Protein AF-A0A349SHD6-F1 (afdb_monomer)

pLDDT: mean 96.68, std 1.97, range [88.06, 98.56]

Sequence (72 aa):
MTVAPGDSMEIDTVDSSGGQLTVNSTVEDVAVLDFGKVNPVTGPIRVDGAEPGDILKVTIDHFVPSGWGWTA

Structure (mmCIF, N/CA/C/O backbone):
data_AF-A0A349SHD6-F1
#
_entry.id   AF-A0A349SHD6-F1
#
loop_
_atom_site.group_PDB
_atom_site.id
_atom_site.type_symbol
_atom_site.label_atom_id
_atom_site.label_alt_id
_atom_site.label_comp_id
_atom_site.label_asym_id
_atom_site.label_entity_id
_atom_site.label_seq_id
_atom_site.pdbx_PDB_ins_code
_atom_site.Cartn_x
_atom_site.Cartn_y
_atom_site.Cartn_z
_atom_site.occupancy
_atom_site.B_iso_or_equiv
_atom_site.auth_seq_id
_atom_site.auth_comp_id
_atom_site.auth_asym_id
_atom_site.auth_atom_id
_atom_site.pdbx_PDB_model_num
ATOM 1 N N . MET A 1 1 ? -14.940 3.054 -0.650 1.00 88.69 1 MET A N 1
ATOM 2 C CA . MET A 1 1 ? -15.181 1.734 -0.031 1.00 88.69 1 MET A CA 1
ATOM 3 C C . MET A 1 1 ? -15.285 1.926 1.472 1.00 88.69 1 MET A C 1
ATOM 5 O O . MET A 1 1 ? -14.546 2.755 1.998 1.00 88.69 1 MET A O 1
ATOM 9 N N . THR A 1 2 ? -16.199 1.212 2.126 1.00 96.00 2 THR A N 1
ATOM 10 C CA . THR A 1 2 ? -16.434 1.295 3.574 1.00 96.00 2 THR A CA 1
ATOM 11 C C . THR A 1 2 ? -16.406 -0.109 4.168 1.00 96.00 2 THR A C 1
ATOM 13 O O . THR A 1 2 ? -16.935 -1.020 3.535 1.00 96.00 2 THR A O 1
ATOM 16 N N . VAL A 1 3 ? -15.796 -0.264 5.342 1.00 97.88 3 VAL A N 1
ATOM 17 C CA . VAL A 1 3 ? -15.713 -1.519 6.105 1.00 97.88 3 VAL A CA 1
ATOM 18 C C . VAL A 1 3 ? -16.191 -1.323 7.533 1.00 97.88 3 VAL A C 1
ATOM 20 O O . VAL A 1 3 ? -15.995 -0.248 8.110 1.00 97.88 3 VAL A O 1
ATOM 23 N N . ALA A 1 4 ? -16.757 -2.370 8.121 1.00 98.31 4 ALA A N 1
ATOM 24 C CA . ALA A 1 4 ? -17.016 -2.418 9.549 1.00 98.31 4 ALA A CA 1
ATOM 25 C C . ALA A 1 4 ? -15.745 -2.832 10.320 1.00 98.31 4 ALA A C 1
ATOM 27 O O . ALA A 1 4 ? -14.871 -3.518 9.779 1.00 98.31 4 ALA A O 1
ATOM 28 N N . PRO A 1 5 ? -15.611 -2.449 11.604 1.00 98.38 5 PRO A N 1
ATOM 29 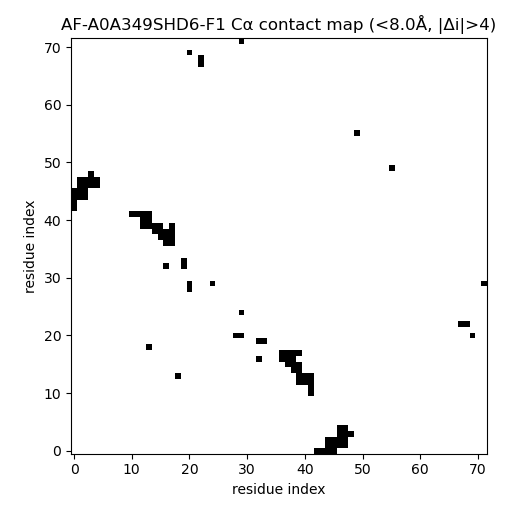C CA . PRO A 1 5 ? -14.555 -2.979 12.458 1.00 98.38 5 PRO A CA 1
ATOM 30 C C . PRO A 1 5 ? -14.569 -4.515 12.497 1.00 98.38 5 PRO A C 1
ATOM 32 O O . PRO A 1 5 ? -15.571 -5.124 12.863 1.00 98.38 5 PRO A O 1
ATOM 35 N N . GLY A 1 6 ? -13.433 -5.130 12.164 1.00 97.88 6 GLY A N 1
ATOM 36 C CA . GLY A 1 6 ? -13.268 -6.587 12.136 1.00 97.88 6 GLY A CA 1
ATOM 37 C C . GLY A 1 6 ? -13.443 -7.233 10.760 1.00 97.88 6 GLY A C 1
ATOM 38 O O . GLY A 1 6 ? -13.133 -8.415 10.632 1.00 97.88 6 GLY A O 1
ATOM 39 N N . ASP A 1 7 ? -13.876 -6.485 9.742 1.00 98.31 7 ASP A N 1
ATOM 40 C CA . ASP A 1 7 ? -13.909 -6.986 8.367 1.00 98.31 7 ASP A CA 1
ATOM 41 C C . ASP A 1 7 ? -12.491 -7.221 7.821 1.00 98.31 7 ASP A C 1
ATOM 43 O O . ASP A 1 7 ? -11.565 -6.445 8.076 1.00 98.31 7 ASP A O 1
ATOM 47 N N . SER A 1 8 ? -12.349 -8.265 7.002 1.00 97.69 8 SER A N 1
ATOM 48 C CA . SER A 1 8 ? -11.143 -8.543 6.217 1.00 97.69 8 SER A CA 1
ATOM 49 C C . SER A 1 8 ? -11.362 -8.169 4.753 1.00 97.69 8 SER A C 1
ATOM 51 O O . SER A 1 8 ? -12.455 -8.337 4.210 1.00 97.69 8 SER A O 1
ATOM 53 N N . MET A 1 9 ? -10.303 -7.709 4.091 1.00 96.38 9 MET A N 1
ATOM 54 C CA . MET A 1 9 ? -10.311 -7.438 2.656 1.00 96.38 9 MET A CA 1
ATOM 55 C C . MET A 1 9 ? -8.939 -7.621 2.031 1.00 96.38 9 MET A C 1
ATOM 57 O O . MET A 1 9 ? -7.914 -7.507 2.700 1.00 96.38 9 MET A O 1
ATOM 61 N N . GLU A 1 10 ? -8.951 -7.853 0.727 1.00 96.81 10 GLU A N 1
ATOM 62 C CA . GLU A 1 10 ? -7.767 -7.840 -0.118 1.00 96.81 10 GLU A CA 1
ATOM 63 C C . GLU A 1 10 ? -7.600 -6.456 -0.755 1.00 96.81 10 GLU A C 1
ATOM 65 O O . GLU A 1 10 ? -8.582 -5.806 -1.127 1.00 96.81 10 GLU A O 1
ATOM 70 N N . ILE A 1 11 ? -6.354 -5.990 -0.840 1.00 96.38 11 ILE A N 1
ATOM 71 C CA . ILE A 1 11 ? -6.004 -4.690 -1.410 1.00 96.38 11 ILE A CA 1
ATOM 72 C C . ILE A 1 11 ? -4.926 -4.914 -2.462 1.00 96.38 11 ILE A C 1
ATOM 74 O O . ILE A 1 11 ? -3.790 -5.242 -2.125 1.00 96.38 11 ILE A O 1
ATOM 78 N N . ASP A 1 12 ? -5.275 -4.653 -3.718 1.00 95.88 12 ASP A N 1
ATOM 79 C CA . ASP A 1 12 ? -4.302 -4.571 -4.801 1.00 95.88 12 ASP A CA 1
ATOM 80 C C . ASP A 1 12 ? -3.602 -3.212 -4.776 1.00 95.88 12 ASP A C 1
ATOM 82 O O . ASP A 1 12 ? -4.241 -2.159 -4.651 1.00 95.88 12 ASP A O 1
ATOM 86 N N . THR A 1 13 ? -2.280 -3.221 -4.920 1.00 95.62 13 THR A N 1
ATOM 87 C CA . THR A 1 13 ? -1.462 -2.009 -4.984 1.00 95.62 13 THR A CA 1
ATOM 88 C C . THR A 1 13 ? -0.665 -1.956 -6.279 1.00 95.62 13 THR A C 1
ATOM 90 O O . THR A 1 13 ? -0.228 -2.971 -6.820 1.00 95.62 13 THR A O 1
ATOM 93 N N . VAL A 1 14 ? -0.469 -0.740 -6.783 1.00 95.50 14 VAL A N 1
ATOM 94 C CA . VAL A 1 14 ? 0.496 -0.468 -7.852 1.00 95.50 14 VAL A CA 1
ATOM 95 C C . VAL A 1 14 ? 1.864 -0.250 -7.203 1.00 95.50 14 VAL A C 1
ATOM 97 O O . VAL A 1 14 ? 1.939 0.283 -6.094 1.00 95.50 14 VAL A O 1
ATOM 100 N N . ASP A 1 15 ? 2.947 -0.666 -7.864 1.00 95.75 15 ASP A N 1
ATOM 101 C CA . ASP A 1 15 ? 4.294 -0.444 -7.338 1.00 95.75 15 ASP A CA 1
ATOM 102 C C . ASP A 1 15 ? 4.639 1.058 -7.236 1.00 95.75 15 ASP A C 1
ATOM 104 O O . ASP A 1 15 ? 3.955 1.927 -7.785 1.00 95.75 15 ASP A O 1
ATOM 108 N N . SER A 1 16 ? 5.724 1.375 -6.526 1.00 96.56 16 SER A N 1
ATOM 109 C CA . SER A 1 16 ? 6.124 2.753 -6.212 1.00 96.56 16 SER A CA 1
ATOM 110 C C . SER A 1 16 ? 6.402 3.626 -7.438 1.00 96.56 16 SER A C 1
ATOM 112 O O . SER A 1 16 ? 6.333 4.851 -7.326 1.00 96.56 16 SER A O 1
ATOM 114 N N . SER A 1 17 ? 6.653 3.042 -8.613 1.00 97.19 17 SER A N 1
ATOM 115 C CA . SER A 1 17 ? 6.801 3.788 -9.866 1.00 97.19 17 SER A CA 1
ATOM 116 C C . SER A 1 17 ? 5.478 4.367 -10.369 1.00 97.19 17 SER A C 1
ATOM 118 O O . SER A 1 17 ? 5.492 5.201 -11.269 1.00 97.19 17 SER A O 1
ATOM 120 N N . GLY A 1 18 ? 4.330 3.941 -9.838 1.00 96.62 18 GLY A N 1
ATOM 121 C CA . GLY A 1 18 ? 3.033 4.283 -10.419 1.00 96.62 18 GLY A CA 1
ATOM 122 C C . GLY A 1 18 ? 2.723 3.499 -11.695 1.00 96.62 18 GLY A C 1
ATOM 123 O O . GLY A 1 18 ? 1.965 3.981 -12.534 1.00 96.62 18 GLY A O 1
ATOM 124 N N . GLY A 1 19 ? 3.332 2.319 -11.866 1.00 95.88 19 GLY A N 1
ATOM 125 C CA . GLY A 1 19 ? 3.212 1.492 -13.071 1.00 95.88 19 GLY A CA 1
ATOM 126 C C . GLY A 1 19 ? 4.004 2.030 -14.265 1.00 95.88 19 GLY A C 1
ATOM 127 O O . GLY A 1 19 ? 3.728 1.662 -15.405 1.00 95.88 19 GLY A O 1
ATOM 128 N N . GLN A 1 20 ? 4.957 2.932 -14.018 1.00 97.75 20 GLN A N 1
ATOM 129 C CA . GLN A 1 20 ? 5.804 3.526 -15.054 1.00 97.75 20 GLN A CA 1
ATOM 130 C C . GLN A 1 20 ? 6.963 2.606 -15.454 1.00 97.75 20 GLN A C 1
ATOM 132 O O . GLN A 1 20 ? 7.444 2.696 -16.581 1.00 97.75 20 GLN A O 1
ATOM 137 N N . LEU A 1 21 ? 7.403 1.724 -14.552 1.00 97.69 21 LEU A N 1
ATOM 138 C CA . LEU A 1 21 ? 8.467 0.757 -14.811 1.00 97.69 21 LEU A CA 1
ATOM 139 C C . LEU A 1 21 ? 7.890 -0.645 -15.005 1.00 97.69 21 LEU A C 1
ATOM 141 O O . LEU A 1 21 ? 6.914 -1.037 -14.371 1.00 97.69 21 LEU A O 1
ATOM 145 N N . THR A 1 22 ? 8.515 -1.414 -15.892 1.00 96.06 22 THR A N 1
ATOM 146 C CA . THR A 1 22 ? 8.114 -2.786 -16.221 1.00 96.06 22 THR A CA 1
ATOM 147 C C . THR A 1 22 ? 9.332 -3.704 -16.270 1.00 96.06 22 THR A C 1
ATOM 149 O O . THR A 1 22 ? 10.473 -3.248 -16.240 1.00 96.06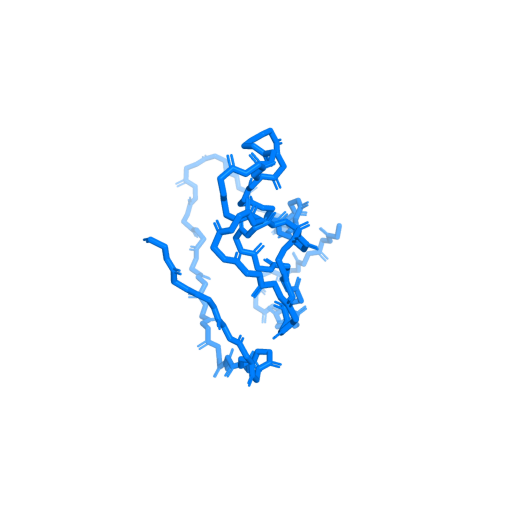 22 THR A O 1
ATOM 152 N N . VAL A 1 23 ? 9.106 -5.010 -16.439 1.00 96.19 23 VAL A N 1
ATOM 153 C CA . VAL A 1 23 ? 10.182 -6.001 -16.625 1.00 96.19 23 VAL A CA 1
ATOM 154 C C . VAL A 1 23 ? 11.102 -5.708 -17.821 1.00 96.19 23 VAL A C 1
ATOM 156 O O . VAL A 1 23 ? 12.220 -6.210 -17.866 1.00 96.19 23 VAL A O 1
ATOM 159 N N . ASN A 1 24 ? 10.649 -4.888 -18.774 1.00 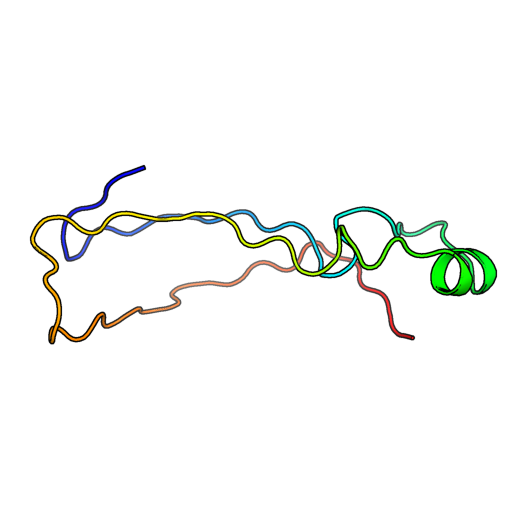97.00 24 ASN A N 1
ATOM 160 C CA . ASN A 1 24 ? 11.426 -4.496 -19.950 1.00 97.00 24 ASN A CA 1
ATOM 161 C C . ASN A 1 24 ? 12.120 -3.134 -19.793 1.00 97.00 24 ASN A C 1
ATOM 163 O O . ASN A 1 24 ? 12.746 -2.678 -20.747 1.00 97.00 24 ASN A O 1
ATOM 167 N N . SER A 1 25 ? 11.976 -2.470 -18.642 1.00 97.25 25 SER A N 1
ATOM 168 C CA . SER A 1 25 ? 12.554 -1.146 -18.423 1.00 97.25 25 SER A CA 1
ATOM 169 C C . SER A 1 25 ? 14.075 -1.187 -18.306 1.00 97.25 25 SER A C 1
ATOM 171 O O . SER A 1 25 ? 14.654 -2.150 -17.794 1.00 97.25 25 SER A O 1
ATOM 173 N N . THR A 1 26 ? 14.720 -0.114 -18.754 1.00 96.62 26 THR A N 1
ATOM 174 C CA . THR A 1 26 ? 16.171 0.083 -18.669 1.00 96.62 26 THR A CA 1
ATOM 175 C C . THR A 1 26 ? 16.530 1.193 -17.679 1.00 96.62 26 THR A C 1
ATOM 177 O O . THR A 1 26 ? 15.669 1.811 -17.052 1.00 96.62 26 THR A O 1
ATOM 180 N N . VAL A 1 27 ? 17.830 1.456 -17.512 1.00 96.25 27 VAL A N 1
ATOM 181 C CA . VAL A 1 27 ? 18.315 2.535 -16.637 1.00 96.25 27 VAL A CA 1
ATOM 182 C C . VAL A 1 27 ? 17.873 3.919 -17.127 1.00 96.25 27 VAL A C 1
ATOM 184 O O . VAL A 1 27 ? 17.656 4.823 -16.323 1.00 96.25 27 VAL A O 1
ATOM 1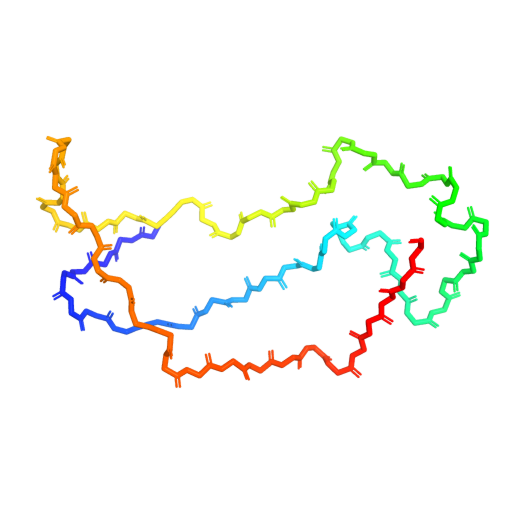87 N N . GLU A 1 28 ? 17.688 4.087 -18.436 1.00 97.62 28 GLU A N 1
ATOM 188 C CA . GLU A 1 28 ? 17.187 5.323 -19.032 1.00 97.62 28 GLU A CA 1
ATOM 189 C C . GLU A 1 28 ? 15.748 5.626 -18.591 1.00 97.62 28 GLU A C 1
ATOM 191 O O . GLU A 1 28 ? 15.430 6.789 -18.345 1.00 97.62 28 GLU A O 1
ATOM 196 N N . ASP A 1 29 ? 14.907 4.600 -18.412 1.00 97.50 29 ASP A N 1
ATOM 197 C CA . ASP A 1 29 ? 13.517 4.768 -17.965 1.00 97.50 29 ASP A CA 1
ATOM 198 C C . ASP A 1 29 ? 13.433 5.274 -16.519 1.00 97.50 29 ASP A C 1
ATOM 200 O O . ASP A 1 29 ? 12.562 6.075 -16.179 1.00 97.50 29 ASP A O 1
ATOM 204 N N . VAL A 1 30 ? 14.382 4.866 -15.670 1.00 96.44 30 VAL A N 1
ATOM 205 C CA . VAL A 1 30 ? 14.496 5.369 -14.292 1.00 96.44 30 VAL A CA 1
ATOM 206 C C . VAL A 1 30 ? 14.769 6.876 -14.288 1.00 96.44 30 VAL A C 1
ATOM 208 O O . VAL A 1 30 ? 14.203 7.609 -13.478 1.00 96.44 30 VAL A O 1
ATOM 211 N N . ALA A 1 31 ? 15.606 7.361 -15.210 1.00 96.31 31 ALA A N 1
ATOM 212 C CA . ALA A 1 31 ? 15.984 8.771 -15.285 1.00 96.31 31 ALA A CA 1
ATOM 213 C C . ALA A 1 31 ? 14.832 9.694 -15.722 1.00 96.31 31 ALA A C 1
ATOM 215 O O . ALA A 1 31 ? 14.872 10.892 -15.436 1.00 96.31 31 ALA A O 1
ATOM 216 N N . VAL A 1 32 ? 13.818 9.156 -16.407 1.00 96.81 32 VAL A N 1
ATOM 217 C CA . VAL A 1 32 ? 12.672 9.919 -16.937 1.00 96.81 32 VAL A CA 1
ATOM 218 C C . VAL A 1 32 ? 11.369 9.671 -16.172 1.00 96.81 32 VAL A C 1
ATOM 220 O O . VAL A 1 32 ? 10.302 10.072 -16.637 1.00 96.81 32 VAL A O 1
ATOM 223 N N . LEU A 1 33 ? 11.445 9.036 -14.998 1.00 97.25 33 LEU A N 1
ATOM 224 C CA . LEU A 1 33 ? 10.296 8.762 -14.140 1.00 97.25 33 LEU A CA 1
ATOM 225 C C . LEU A 1 33 ? 9.549 10.057 -13.772 1.00 97.25 33 LEU A C 1
ATOM 227 O O . LEU A 1 33 ? 10.142 11.021 -13.282 1.00 97.25 33 LEU A O 1
ATOM 231 N N . ASP A 1 34 ? 8.227 10.073 -13.949 1.00 97.75 34 ASP A N 1
ATOM 232 C CA . ASP A 1 34 ? 7.388 11.186 -13.508 1.00 97.75 34 ASP A CA 1
ATOM 233 C C . ASP A 1 34 ? 7.145 11.087 -11.996 1.00 97.75 34 ASP A C 1
ATOM 235 O O . ASP A 1 34 ? 6.301 10.317 -11.525 1.00 97.75 34 ASP A O 1
ATOM 239 N N . PHE A 1 35 ? 7.880 11.893 -11.227 1.00 96.31 35 PHE A N 1
ATOM 240 C CA . PHE A 1 35 ? 7.759 11.969 -9.767 1.00 96.31 35 PHE A CA 1
ATOM 241 C C . PHE A 1 35 ? 6.397 12.489 -9.289 1.00 96.31 35 PHE A C 1
ATOM 243 O O . PHE A 1 35 ? 6.053 12.298 -8.125 1.00 96.31 35 PHE A O 1
ATOM 250 N N . GLY A 1 36 ? 5.591 13.102 -10.160 1.00 97.88 36 GLY A N 1
ATOM 251 C CA . GLY A 1 36 ? 4.213 13.466 -9.836 1.00 97.88 36 GLY A CA 1
ATOM 252 C C . GLY A 1 36 ? 3.273 12.261 -9.715 1.00 97.88 36 GLY A C 1
ATOM 253 O O . GLY A 1 36 ? 2.170 12.409 -9.191 1.00 97.88 36 GLY A O 1
ATOM 254 N N . LYS A 1 37 ? 3.692 11.078 -10.187 1.00 97.25 37 LYS A N 1
ATOM 255 C CA . LYS A 1 37 ? 2.877 9.849 -10.225 1.00 97.25 37 LYS A CA 1
ATOM 256 C C . LYS A 1 37 ? 3.398 8.724 -9.331 1.00 97.25 37 LYS A C 1
ATOM 258 O O . LYS A 1 37 ? 2.775 7.666 -9.268 1.00 97.25 37 LYS A O 1
ATOM 263 N N . VAL A 1 38 ? 4.535 8.926 -8.669 1.00 97.81 38 VAL A N 1
ATOM 264 C CA . VAL A 1 38 ? 5.136 7.915 -7.790 1.00 97.81 38 VAL A CA 1
ATOM 265 C C . VAL A 1 38 ? 4.328 7.722 -6.509 1.00 97.81 38 VAL A C 1
ATOM 267 O O . VAL A 1 38 ? 3.602 8.612 -6.067 1.00 97.81 38 VAL A O 1
ATOM 270 N N . ASN A 1 39 ? 4.508 6.560 -5.885 1.00 97.31 39 ASN A N 1
ATOM 271 C CA . ASN A 1 39 ? 3.879 6.163 -4.623 1.00 97.31 39 ASN A CA 1
ATOM 272 C C . ASN A 1 39 ? 2.341 6.262 -4.625 1.00 97.31 39 ASN A C 1
ATOM 274 O O . ASN A 1 39 ? 1.766 6.876 -3.718 1.00 97.31 39 ASN A O 1
ATOM 278 N N . PRO A 1 40 ? 1.649 5.663 -5.612 1.00 97.38 40 PRO A N 1
ATOM 279 C CA . PRO A 1 40 ? 0.201 5.539 -5.528 1.00 97.38 40 PRO A CA 1
ATOM 280 C C . PRO A 1 40 ? -0.187 4.741 -4.277 1.00 97.38 40 PRO A C 1
ATOM 282 O O . PRO A 1 40 ? 0.428 3.729 -3.943 1.00 97.38 40 PRO A O 1
ATOM 285 N N . VAL A 1 41 ? -1.239 5.187 -3.596 1.00 96.94 41 VAL A N 1
ATOM 286 C CA . VAL A 1 41 ? -1.813 4.496 -2.438 1.00 96.94 41 VAL A CA 1
ATOM 287 C C . VAL A 1 41 ? -3.238 4.071 -2.762 1.00 96.94 41 VAL A C 1
ATOM 289 O O . VAL A 1 41 ? -4.056 4.884 -3.194 1.00 96.94 41 VAL A O 1
ATOM 292 N N . THR A 1 42 ? -3.549 2.793 -2.560 1.00 96.50 42 THR A N 1
ATOM 293 C CA . THR A 1 42 ? -4.905 2.275 -2.763 1.00 96.50 42 THR A CA 1
ATOM 294 C C . THR A 1 42 ? -5.791 2.682 -1.590 1.00 96.50 42 THR A C 1
ATOM 296 O O . THR A 1 42 ? -5.547 2.306 -0.445 1.00 96.50 42 THR A O 1
ATOM 299 N N . GLY A 1 43 ? -6.825 3.475 -1.870 1.00 96.12 43 GLY A N 1
ATOM 300 C CA . GLY A 1 43 ? -7.717 4.030 -0.858 1.00 96.12 43 GLY A CA 1
ATOM 301 C C . GLY A 1 43 ? -8.259 5.412 -1.249 1.00 96.12 43 GLY A C 1
ATOM 302 O O . GLY A 1 43 ? -8.171 5.794 -2.417 1.00 96.12 43 GLY A O 1
ATOM 303 N N . PRO A 1 44 ? -8.832 6.169 -0.293 1.00 96.75 44 PRO A N 1
ATOM 304 C CA . PRO A 1 44 ? -8.948 5.841 1.130 1.00 96.75 44 PRO A CA 1
ATOM 305 C C . PRO A 1 44 ? -9.991 4.750 1.417 1.00 96.75 44 PRO A C 1
ATOM 307 O O . PRO A 1 44 ? -10.985 4.598 0.700 1.00 96.75 44 PRO A O 1
ATOM 310 N N . ILE A 1 45 ? -9.775 4.016 2.508 1.00 97.38 45 ILE A N 1
ATOM 311 C CA . ILE A 1 45 ? -10.721 3.036 3.052 1.00 97.38 45 ILE A CA 1
ATOM 312 C C . ILE A 1 45 ? -11.380 3.666 4.274 1.00 97.38 45 ILE A C 1
ATOM 314 O O . ILE A 1 45 ? -10.696 4.065 5.216 1.00 97.38 45 ILE A O 1
ATOM 318 N N . ARG A 1 46 ? -12.709 3.780 4.253 1.00 97.75 46 ARG A N 1
ATOM 319 C CA . ARG A 1 46 ? -13.469 4.288 5.394 1.00 97.75 46 ARG A CA 1
ATOM 320 C C . ARG A 1 46 ? -13.760 3.144 6.361 1.00 97.75 46 ARG A C 1
ATOM 322 O O . ARG A 1 46 ? -14.308 2.133 5.937 1.00 97.75 46 ARG A O 1
ATOM 329 N N . VAL A 1 47 ? -13.454 3.336 7.641 1.00 98.25 47 VAL A N 1
ATOM 330 C CA . VAL A 1 47 ? -13.861 2.422 8.716 1.00 98.25 47 VAL A CA 1
ATOM 331 C C . VAL A 1 47 ? -15.087 3.007 9.409 1.00 98.25 47 VAL A C 1
ATOM 333 O O . VAL A 1 47 ? -15.063 4.161 9.845 1.00 98.25 47 VAL A O 1
ATOM 336 N N . ASP A 1 48 ? -16.173 2.243 9.465 1.00 98.44 48 ASP A N 1
ATOM 337 C CA . ASP A 1 48 ? -17.420 2.684 10.081 1.00 98.44 48 ASP A CA 1
ATOM 338 C C . ASP A 1 48 ? -17.244 2.933 11.580 1.00 98.44 48 ASP A C 1
ATOM 340 O O . ASP A 1 48 ? -16.730 2.095 12.318 1.00 98.44 48 ASP A O 1
ATOM 344 N N . GLY A 1 49 ? -17.682 4.115 12.017 1.00 98.06 49 GLY A N 1
ATOM 345 C CA . GLY A 1 49 ? -17.615 4.5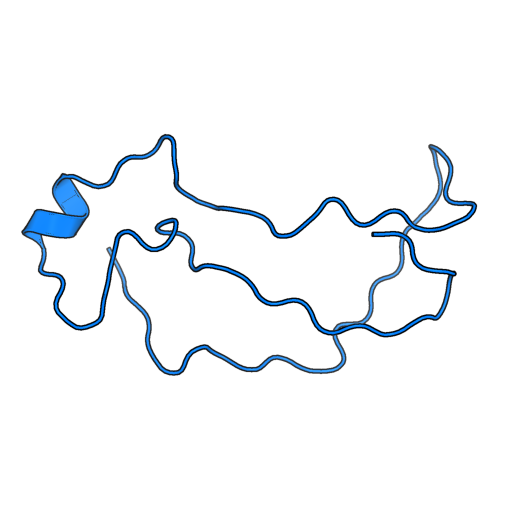45 13.413 1.00 98.06 49 GLY A CA 1
ATOM 346 C C . GLY A 1 49 ? -16.256 5.067 13.886 1.00 98.06 49 GLY A C 1
ATOM 347 O O . GLY A 1 49 ? -16.176 5.464 15.038 1.00 98.06 49 GLY A O 1
ATOM 348 N N . ALA A 1 50 ? -15.215 5.096 13.044 1.00 98.31 50 ALA A N 1
ATOM 349 C CA . ALA A 1 50 ? -13.923 5.669 13.428 1.00 98.31 50 ALA A CA 1
ATOM 350 C C . ALA A 1 50 ? -13.982 7.206 13.518 1.00 98.31 50 ALA A C 1
ATOM 352 O O . ALA A 1 50 ? -14.431 7.871 12.576 1.00 98.31 50 ALA A O 1
ATOM 353 N N . GLU A 1 51 ? -13.471 7.766 14.615 1.00 98.31 51 GLU A N 1
ATOM 354 C CA . GLU A 1 51 ? -13.471 9.201 14.911 1.00 98.31 51 GLU A CA 1
ATOM 355 C C . GLU A 1 51 ? -12.051 9.753 15.174 1.00 98.31 51 GLU A C 1
ATOM 357 O O . GLU A 1 51 ? -11.110 9.006 15.461 1.00 98.31 51 GLU A O 1
ATOM 362 N N . PRO A 1 52 ? -11.839 11.082 15.070 1.00 98.56 52 PRO A N 1
ATOM 363 C CA . PRO A 1 52 ? -10.568 11.696 15.444 1.00 98.56 52 PRO A CA 1
ATOM 364 C C . PRO A 1 52 ? -10.184 11.394 16.900 1.00 98.56 52 PRO A C 1
ATOM 366 O O . PRO A 1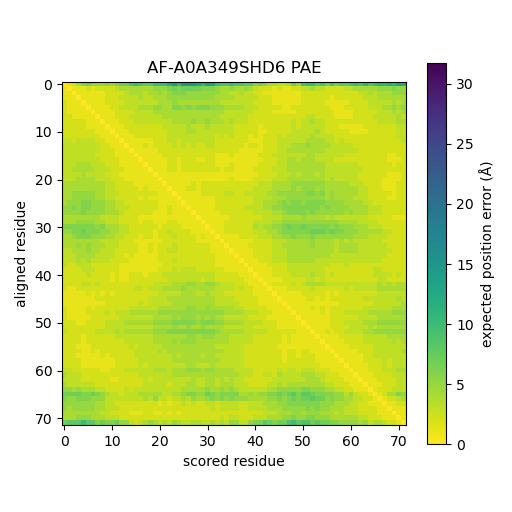 52 ? -10.905 11.751 17.826 1.00 98.56 52 PRO A O 1
ATOM 369 N N . GLY A 1 53 ? -9.007 10.796 17.095 1.00 98.38 53 GLY A N 1
ATOM 370 C CA . GLY A 1 53 ? -8.506 10.376 18.409 1.00 98.38 53 GLY A CA 1
ATOM 371 C C . GLY A 1 53 ? -8.524 8.861 18.619 1.00 98.38 53 GLY A C 1
ATOM 372 O O . GLY A 1 53 ? -7.815 8.374 19.500 1.00 98.38 53 GLY A O 1
ATOM 373 N N . ASP A 1 54 ? -9.250 8.120 17.780 1.00 98.44 54 ASP A N 1
ATOM 374 C CA . ASP A 1 54 ? -9.245 6.661 17.804 1.00 98.44 54 ASP A CA 1
ATOM 375 C C . ASP A 1 54 ? -7.939 6.065 17.263 1.00 98.44 54 ASP A C 1
ATOM 377 O O . ASP A 1 54 ? -7.179 6.688 16.515 1.00 98.44 54 ASP A O 1
ATOM 381 N N . ILE A 1 55 ? -7.706 4.798 17.613 1.00 98.25 55 ILE A N 1
ATOM 382 C CA . ILE A 1 55 ? -6.616 3.983 17.077 1.00 98.25 55 ILE A CA 1
ATOM 383 C C . ILE A 1 55 ? -7.199 2.968 16.096 1.00 98.25 55 ILE A C 1
ATOM 385 O O . ILE A 1 55 ? -8.019 2.130 16.469 1.00 98.25 55 ILE A O 1
ATOM 389 N N . LEU A 1 56 ? -6.702 2.974 14.859 1.00 98.00 56 LEU A N 1
ATOM 390 C CA . LEU A 1 56 ? -6.953 1.893 13.910 1.00 98.00 56 LEU A CA 1
ATOM 391 C C . LEU A 1 56 ? -5.908 0.791 14.102 1.00 98.00 56 LEU A C 1
ATOM 393 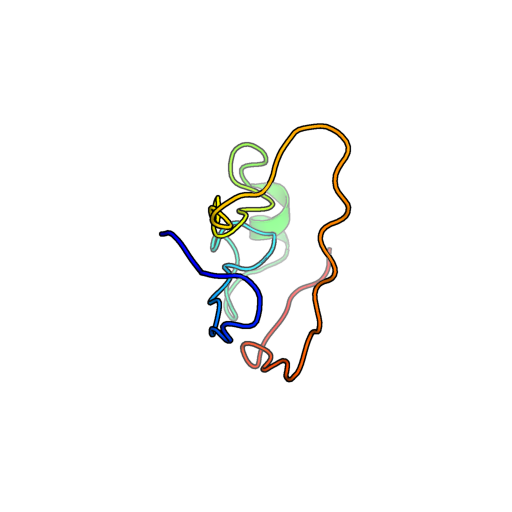O O . LEU A 1 56 ? -4.740 0.953 13.750 1.00 98.00 56 LEU A O 1
ATOM 397 N N . LYS A 1 57 ? -6.327 -0.352 14.649 1.00 97.88 57 LYS A N 1
ATOM 398 C CA . LYS A 1 57 ? -5.521 -1.577 14.635 1.00 97.88 57 LYS A CA 1
ATOM 399 C C . LYS A 1 57 ? -5.740 -2.287 13.301 1.00 97.88 57 LYS A C 1
ATOM 401 O O . LYS A 1 57 ? -6.843 -2.747 13.030 1.00 97.88 57 LYS A O 1
ATOM 406 N N . VAL A 1 58 ? -4.675 -2.439 12.521 1.00 97.94 58 VAL A N 1
ATOM 407 C CA . VAL A 1 58 ? -4.683 -3.210 11.271 1.00 97.94 58 VAL A CA 1
ATOM 408 C C . VAL A 1 58 ? -3.859 -4.478 11.463 1.00 97.94 58 VAL A C 1
ATOM 410 O O . VAL A 1 58 ? -2.762 -4.435 12.022 1.00 97.94 58 VAL A O 1
ATOM 413 N N . THR A 1 59 ? -4.387 -5.610 11.010 1.00 98.25 59 THR A N 1
ATOM 414 C CA . THR A 1 59 ? -3.652 -6.875 10.928 1.00 98.25 59 THR A CA 1
ATOM 415 C C . THR A 1 59 ? -3.404 -7.184 9.457 1.00 98.25 59 THR A C 1
ATOM 417 O O . THR A 1 59 ? -4.324 -7.124 8.651 1.00 98.25 59 THR A O 1
ATOM 420 N N . ILE A 1 60 ? -2.147 -7.462 9.105 1.00 97.94 60 ILE A N 1
ATOM 421 C CA . ILE A 1 60 ? -1.781 -7.934 7.769 1.00 97.94 60 ILE A CA 1
ATOM 422 C C . ILE A 1 60 ? -1.764 -9.457 7.829 1.00 97.94 60 ILE A C 1
ATOM 424 O O . ILE A 1 60 ? -0.810 -10.042 8.339 1.00 97.94 60 ILE A O 1
ATOM 428 N N . ASP A 1 61 ? -2.842 -10.080 7.359 1.00 98.31 61 ASP A N 1
ATOM 429 C CA . ASP A 1 61 ? -2.996 -11.539 7.405 1.00 98.31 61 ASP A CA 1
ATOM 430 C C . ASP A 1 61 ? -2.110 -12.239 6.367 1.00 98.31 61 ASP A C 1
ATOM 432 O O . ASP A 1 61 ? -1.521 -13.285 6.638 1.00 98.31 61 ASP A O 1
ATOM 436 N N . HIS A 1 62 ? -2.001 -11.655 5.171 1.00 97.75 62 HIS A N 1
ATOM 437 C CA . HIS A 1 62 ? -1.229 -12.206 4.064 1.00 97.75 62 HIS A CA 1
ATOM 438 C C . HIS A 1 62 ? -0.658 -11.098 3.169 1.00 97.75 62 HIS A C 1
ATOM 440 O O . HIS A 1 62 ? -1.208 -10.000 3.091 1.00 97.75 62 HIS A O 1
ATOM 446 N N . PHE A 1 63 ? 0.433 -11.404 2.463 1.00 96.62 63 PHE A N 1
ATOM 447 C CA . PHE A 1 63 ? 1.024 -10.546 1.438 1.00 96.62 63 PHE A CA 1
ATOM 448 C C . PHE A 1 63 ? 1.453 -11.387 0.229 1.00 96.62 63 PHE A C 1
ATOM 450 O O . PHE A 1 63 ? 2.240 -12.324 0.374 1.00 96.62 63 PHE A O 1
ATOM 457 N N . VAL A 1 64 ? 0.944 -11.051 -0.961 1.00 97.06 64 VAL A N 1
ATOM 458 C CA . VAL A 1 64 ? 1.356 -11.658 -2.239 1.00 97.06 64 VAL A CA 1
ATOM 459 C C . VAL A 1 64 ? 2.176 -10.624 -3.023 1.00 97.06 64 VAL A C 1
ATOM 461 O O . VAL A 1 64 ? 1.632 -9.578 -3.370 1.00 97.06 64 VAL A O 1
ATOM 464 N N . PRO A 1 65 ? 3.461 -10.870 -3.333 1.00 93.69 65 PRO A N 1
ATOM 465 C CA . PRO A 1 65 ? 4.212 -9.990 -4.223 1.00 93.69 65 PRO A CA 1
ATOM 466 C C . PRO A 1 65 ? 3.753 -10.155 -5.679 1.00 93.69 65 PRO A C 1
ATOM 468 O O . PRO A 1 65 ? 3.365 -11.243 -6.098 1.00 93.69 65 PRO A O 1
ATOM 471 N N . SER A 1 66 ? 3.910 -9.104 -6.486 1.00 88.06 66 SER A N 1
ATOM 472 C CA . SER A 1 66 ? 3.580 -9.105 -7.923 1.00 88.06 66 SER A CA 1
ATOM 473 C C . SER A 1 66 ? 4.429 -10.067 -8.773 1.00 88.06 66 SER A C 1
ATOM 475 O O . SER A 1 66 ? 4.112 -10.308 -9.935 1.00 88.06 66 SER A O 1
ATOM 477 N N . GLY A 1 67 ? 5.513 -10.620 -8.215 1.00 93.62 67 GLY A N 1
ATOM 478 C CA . GLY A 1 67 ? 6.413 -11.572 -8.879 1.00 93.62 67 GLY A CA 1
ATOM 479 C C . GLY A 1 67 ? 7.627 -10.941 -9.572 1.00 93.62 67 GLY A C 1
ATOM 480 O O . GLY A 1 67 ? 8.520 -11.663 -10.010 1.00 93.62 67 GLY A O 1
ATOM 481 N N . TRP A 1 68 ? 7.702 -9.611 -9.630 1.00 95.19 68 TRP A N 1
ATOM 482 C CA . TRP A 1 68 ? 8.836 -8.848 -10.158 1.00 95.19 68 TRP A CA 1
ATOM 483 C C . TRP A 1 68 ? 9.020 -7.553 -9.354 1.00 95.19 68 TRP A C 1
ATOM 485 O O . TRP A 1 68 ? 8.082 -7.067 -8.725 1.00 95.19 68 TRP A O 1
ATOM 495 N N . GLY A 1 69 ? 10.227 -6.990 -9.376 1.00 94.94 69 GLY A N 1
ATOM 496 C CA . GLY A 1 69 ? 10.519 -5.692 -8.778 1.00 94.94 69 GLY A CA 1
ATOM 497 C C . GLY A 1 69 ? 11.711 -5.013 -9.444 1.00 94.94 69 GLY A C 1
ATOM 498 O O . GLY A 1 69 ? 12.420 -5.617 -10.250 1.00 94.94 69 GLY A O 1
ATOM 499 N N . TRP A 1 70 ? 11.936 -3.756 -9.079 1.00 95.06 70 TRP A N 1
ATOM 500 C CA . TRP A 1 70 ? 13.012 -2.913 -9.593 1.00 95.06 70 TRP A CA 1
ATOM 501 C C . TRP A 1 70 ? 13.781 -2.242 -8.443 1.00 95.06 70 TRP A C 1
ATOM 503 O O . TRP A 1 70 ? 13.301 -2.183 -7.312 1.00 95.06 70 TRP A O 1
ATOM 513 N N . THR A 1 71 ? 14.989 -1.756 -8.734 1.00 94.06 71 THR A N 1
ATOM 514 C CA . THR A 1 71 ? 15.832 -0.962 -7.823 1.00 94.06 71 THR A CA 1
ATOM 515 C C . THR A 1 71 ? 16.465 0.185 -8.606 1.00 94.06 71 THR A C 1
ATOM 517 O O . THR A 1 71 ? 16.708 0.033 -9.804 1.00 94.06 71 THR A O 1
ATOM 520 N N . 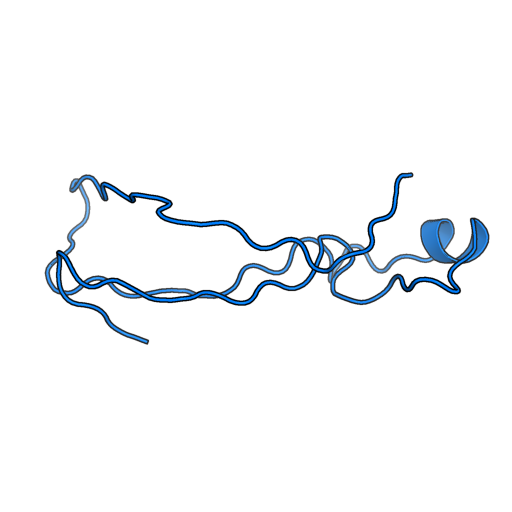ALA A 1 72 ? 16.739 1.304 -7.940 1.00 90.31 72 ALA A N 1
ATOM 521 C CA . ALA A 1 72 ? 17.382 2.488 -8.509 1.00 90.31 72 ALA A CA 1
ATOM 522 C C . ALA A 1 72 ? 18.237 3.202 -7.459 1.00 90.31 72 ALA A C 1
ATOM 524 O O . ALA A 1 72 ? 17.888 3.087 -6.260 1.00 90.31 72 ALA A O 1
#

Mean predicted aligned error: 2.79 Å

Foldseek 3Di:
DEDEPPDDDDDDDDAQLLPQDDPPDDPVSVVVRDPVRGDDDPDDYHYPPDDPPDDDDDDDPDDDDPPDDDDD

Solvent-accessible surface area (backbone atoms only — not comparable to full-atom values): 5315 Å² total; per-residue (Å²): 103,76,42,57,87,88,68,83,83,88,80,82,74,60,54,60,56,47,70,74,65,56,98,85,58,55,75,70,54,64,78,67,58,60,75,92,47,41,60,56,74,80,67,78,75,45,57,63,90,71,56,98,88,66,83,87,86,82,82,84,90,79,86,82,78,90,84,73,87,87,86,134

Secondary structure (DSSP, 8-state):
-EE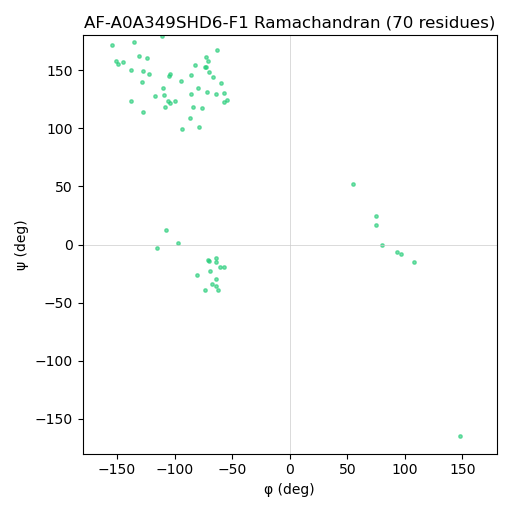-TT---------TTSS---TT--HHHHHT--TTS-S----PPEETT--TT-------------S-----

Radius of gyration: 16.46 Å; Cα contacts (8 Å, |Δi|>4): 49; chains: 1; bounding box: 36×26×38 Å